Protein AF-A0A852K470-F1 (afdb_monomer)

Radius of gyration: 22.43 Å; Cα contacts (8 Å, |Δi|>4): 29; chains: 1; bounding box: 46×17×70 Å

InterPro domains:
  IPR006011 Syntaxin, N-terminal domain [PF00804] (1-83)
  IPR010989 SNARE [SSF47661] (1-83)

Foldseek 3Di:
DVVVLVVLVVVLVVLVVVLVVLVVQQVPDPDDDPVSVVSNVVSVVSSVVSVVVSVVVVVVVVVVVVVVVVVVVVVVVVVVVVD

Organism: Spizella passerina (NCBI:txid40210)

Solvent-accessible surface area (backbone atoms only — not comparable to full-atom values): 4588 Å² total; per-residue (Å²): 107,71,66,58,44,50,55,51,51,53,50,41,52,53,48,50,56,51,43,52,50,44,49,50,51,45,73,70,37,97,74,57,59,67,66,58,52,52,55,40,52,50,46,54,50,51,42,52,54,49,51,51,51,45,52,52,52,50,52,52,51,54,53,50,52,56,52,52,54,54,48,53,54,50,54,53,51,54,62,64,72,77,112

Sequence (83 aa):
QIEETRQNIDKISENVEEAKKLYSIILSAPIPEQKTKDDLEQLTTDIKKMANSVRNKLKSMERNIEQDEARSSADLRIRKSQV

Mean predicted aligned error: 5.59 Å

Secondary structure (DSSP, 8-state):
-HHHHHHHHHHHHHHHHHHHHHHHHHHH-SS--HHHHHHHHHHHHHHHHHHHHHHHHHHHHHHHHHHHHHHHHHHHHHHHHT-

Nearest PDB structures (foldseek):
  8q72-assembly1_B  TM=8.557E-01  e=8.976E+00  Escherichia coli
  6v4u-assembly1_B  TM=5.052E-01  e=8.388E+00  Homo sapiens

pLDDT: mean 92.97, std 5.91, range [58.12, 97.94]

Structure (mmCIF, N/CA/C/O backbone):
data_AF-A0A852K470-F1
#
_entry.id   AF-A0A852K470-F1
#
loop_
_atom_site.group_PDB
_atom_site.id
_atom_site.type_symbol
_atom_site.label_atom_id
_atom_site.label_alt_id
_atom_site.label_comp_id
_atom_site.label_asym_id
_atom_site.label_entity_id
_atom_site.label_seq_id
_atom_site.pdbx_PDB_ins_code
_atom_site.Cartn_x
_atom_site.Cartn_y
_atom_site.Cartn_z
_atom_site.occupancy
_atom_site.B_iso_or_equiv
_atom_site.auth_seq_id
_atom_site.auth_comp_id
_atom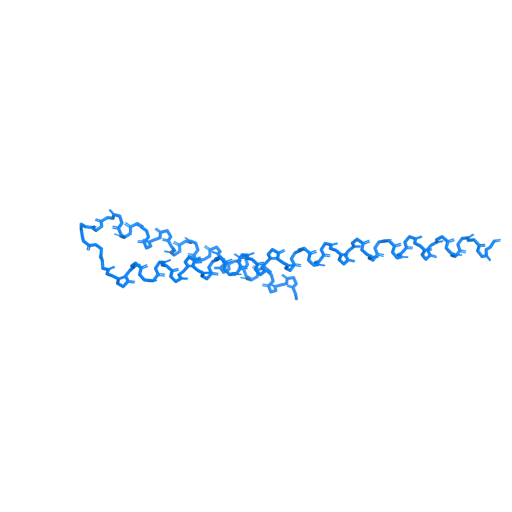_site.auth_asym_id
_atom_site.auth_atom_id
_atom_site.pdbx_PDB_model_num
ATOM 1 N N . GLN A 1 1 ? 10.289 -8.109 -9.376 1.00 75.00 1 GLN A N 1
ATOM 2 C CA . GLN A 1 1 ? 10.069 -6.660 -9.168 1.00 75.00 1 GLN A CA 1
ATOM 3 C C . GLN A 1 1 ? 8.617 -6.265 -9.415 1.00 75.00 1 GLN A C 1
ATOM 5 O O . GLN A 1 1 ? 7.992 -5.816 -8.471 1.00 75.00 1 GLN A O 1
ATOM 10 N N . ILE A 1 2 ? 8.049 -6.466 -10.613 1.00 88.88 2 ILE A N 1
ATOM 11 C CA . ILE A 1 2 ? 6.626 -6.143 -10.873 1.00 88.88 2 ILE A CA 1
ATOM 12 C C . ILE A 1 2 ? 5.681 -6.959 -9.981 1.00 88.88 2 ILE A C 1
ATOM 14 O O . ILE A 1 2 ? 4.786 -6.391 -9.367 1.00 88.88 2 ILE A O 1
ATOM 18 N N . GLU A 1 3 ? 5.917 -8.267 -9.867 1.00 92.00 3 GLU A N 1
ATOM 19 C CA . GLU A 1 3 ? 5.078 -9.149 -9.045 1.00 92.00 3 GLU A CA 1
ATOM 20 C C . GLU A 1 3 ? 5.086 -8.752 -7.564 1.00 92.00 3 GLU A C 1
ATOM 22 O O . GLU A 1 3 ? 4.046 -8.614 -6.937 1.00 92.00 3 GLU A O 1
ATOM 27 N N . GLU A 1 4 ? 6.263 -8.435 -7.031 1.00 90.00 4 GLU A N 1
ATOM 28 C CA . GLU A 1 4 ? 6.407 -7.919 -5.670 1.00 90.00 4 GLU A CA 1
ATOM 29 C C . GLU A 1 4 ? 5.670 -6.576 -5.487 1.00 90.00 4 GLU A C 1
ATOM 31 O O . GLU A 1 4 ? 5.070 -6.327 -4.445 1.00 90.00 4 GLU A O 1
ATOM 36 N N . THR A 1 5 ? 5.687 -5.685 -6.486 1.00 93.56 5 THR A N 1
ATOM 37 C CA . THR A 1 5 ? 4.911 -4.435 -6.439 1.00 93.56 5 THR A CA 1
ATOM 38 C C . THR A 1 5 ? 3.407 -4.713 -6.403 1.00 93.56 5 THR A C 1
ATOM 40 O O . THR A 1 5 ? 2.709 -4.063 -5.631 1.00 93.56 5 THR A O 1
ATOM 43 N N . ARG A 1 6 ? 2.911 -5.688 -7.176 1.00 95.25 6 ARG A N 1
ATOM 44 C CA . ARG A 1 6 ? 1.496 -6.102 -7.150 1.00 95.25 6 ARG A CA 1
ATOM 45 C C . ARG A 1 6 ? 1.099 -6.662 -5.790 1.00 95.25 6 ARG A C 1
ATOM 47 O O . ARG A 1 6 ? 0.165 -6.150 -5.189 1.00 95.25 6 ARG A O 1
ATOM 54 N N . GLN A 1 7 ? 1.892 -7.584 -5.250 1.00 96.19 7 GLN A N 1
ATOM 55 C CA . GLN A 1 7 ? 1.673 -8.136 -3.911 1.00 96.19 7 GLN A CA 1
ATOM 56 C C . GLN A 1 7 ? 1.646 -7.044 -2.834 1.00 96.19 7 GLN A C 1
ATOM 58 O O . GLN A 1 7 ? 0.814 -7.078 -1.933 1.00 96.19 7 GLN A O 1
ATOM 63 N N . ASN A 1 8 ? 2.520 -6.035 -2.933 1.00 95.25 8 ASN A N 1
ATOM 64 C CA . ASN A 1 8 ? 2.493 -4.897 -2.014 1.00 95.25 8 ASN A CA 1
ATOM 65 C C . ASN A 1 8 ? 1.216 -4.054 -2.156 1.00 95.25 8 ASN A C 1
ATOM 67 O O . ASN A 1 8 ? 0.718 -3.555 -1.152 1.00 95.25 8 ASN A O 1
ATOM 71 N N . ILE A 1 9 ? 0.686 -3.883 -3.371 1.00 96.56 9 ILE A N 1
ATOM 72 C CA . ILE A 1 9 ? -0.582 -3.175 -3.608 1.00 96.56 9 ILE A CA 1
ATOM 73 C C . ILE A 1 9 ? -1.751 -3.952 -2.994 1.00 96.56 9 ILE A C 1
ATOM 75 O O . ILE A 1 9 ? -2.550 -3.358 -2.271 1.00 96.56 9 ILE A O 1
ATOM 79 N N . ASP A 1 10 ? -1.809 -5.267 -3.207 1.00 97.62 10 ASP A N 1
ATOM 80 C CA . ASP A 1 10 ? -2.849 -6.124 -2.628 1.00 97.62 10 ASP A CA 1
ATOM 81 C C . ASP A 1 1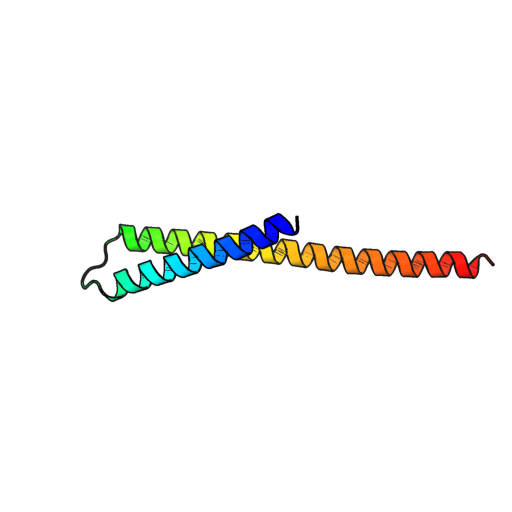0 ? -2.805 -6.066 -1.097 1.00 97.62 10 ASP A C 1
ATOM 83 O O . ASP A 1 10 ? -3.815 -5.829 -0.435 1.00 97.62 10 ASP A O 1
ATOM 87 N N . LYS A 1 11 ? -1.600 -6.147 -0.528 1.00 96.88 11 LYS A N 1
ATOM 88 C CA . LYS A 1 11 ? -1.368 -6.051 0.914 1.00 96.88 11 LYS A CA 1
ATOM 89 C C . LYS A 1 11 ? -1.749 -4.679 1.489 1.00 96.88 11 LYS A C 1
ATOM 91 O O . LYS A 1 11 ? -2.292 -4.605 2.588 1.00 96.88 11 LYS A O 1
ATOM 96 N N . ILE A 1 12 ? -1.519 -3.585 0.755 1.00 97.69 12 ILE A N 1
ATOM 97 C CA . ILE A 1 12 ? -2.026 -2.256 1.140 1.00 97.69 12 ILE A CA 1
ATOM 98 C C . ILE A 1 12 ? -3.557 -2.275 1.187 1.00 97.69 12 ILE A C 1
ATOM 100 O O . ILE A 1 12 ? -4.133 -1.748 2.135 1.00 97.69 12 ILE A O 1
ATOM 104 N N . SER A 1 13 ? -4.211 -2.881 0.192 1.00 97.31 13 SER A N 1
ATOM 105 C CA . SER A 1 13 ? -5.672 -2.977 0.146 1.00 97.31 13 SER A CA 1
ATOM 106 C C . SER A 1 13 ? -6.227 -3.755 1.342 1.00 97.31 13 SER A C 1
ATOM 108 O O . SER A 1 13 ? -7.182 -3.299 1.969 1.00 97.31 13 SER A O 1
ATOM 110 N N . GLU A 1 14 ? -5.609 -4.883 1.701 1.00 97.62 14 GLU A N 1
ATOM 111 C CA . GLU A 1 14 ? -5.958 -5.656 2.902 1.00 97.62 14 GLU A CA 1
ATOM 112 C C . GLU A 1 14 ? -5.855 -4.803 4.173 1.00 97.62 14 GLU A C 1
ATOM 114 O O . GLU A 1 14 ? -6.821 -4.692 4.930 1.00 97.62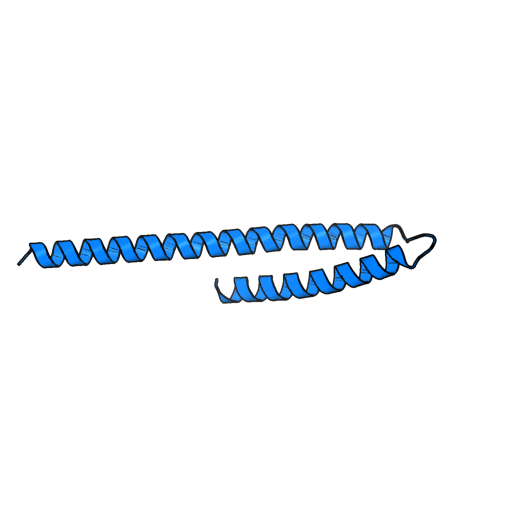 14 GLU A O 1
ATOM 119 N N . ASN A 1 15 ? -4.710 -4.142 4.372 1.00 96.81 15 ASN A N 1
ATOM 120 C CA . ASN A 1 15 ? -4.463 -3.318 5.555 1.00 96.81 15 ASN A CA 1
ATOM 121 C C . ASN A 1 15 ? -5.440 -2.133 5.643 1.00 96.81 15 ASN A C 1
ATOM 123 O O . ASN A 1 15 ? -5.840 -1.737 6.737 1.00 96.81 15 ASN A O 1
ATOM 127 N N . VAL A 1 16 ? -5.842 -1.554 4.505 1.00 97.88 16 VAL A N 1
ATOM 128 C CA . VAL A 1 16 ? -6.842 -0.474 4.456 1.00 97.88 16 VAL A CA 1
ATOM 129 C C . VAL A 1 16 ? -8.215 -0.973 4.907 1.00 97.88 16 VAL A C 1
ATOM 131 O O . VAL A 1 16 ? -8.892 -0.278 5.665 1.00 97.88 16 VAL A O 1
ATOM 134 N N . GLU A 1 17 ? -8.634 -2.164 4.478 1.00 97.81 17 GLU A N 1
ATOM 135 C CA . GLU A 1 17 ? -9.896 -2.755 4.936 1.00 97.81 17 GLU A CA 1
ATOM 136 C C . GLU A 1 17 ? -9.869 -3.086 6.432 1.00 97.81 17 GLU A C 1
ATOM 138 O O . GLU A 1 17 ? -10.858 -2.878 7.136 1.00 97.81 17 GLU A O 1
ATOM 143 N N . GLU A 1 18 ? -8.731 -3.539 6.954 1.00 96.75 18 GLU A N 1
ATOM 144 C CA . GLU A 1 18 ? -8.562 -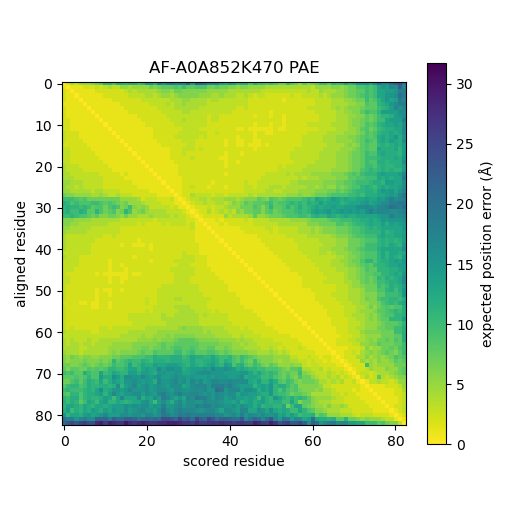3.764 8.389 1.00 96.75 18 GLU A CA 1
ATOM 145 C C . GLU A 1 18 ? -8.597 -2.455 9.190 1.00 96.75 18 GLU A C 1
ATOM 147 O O . GLU A 1 18 ? -9.336 -2.348 10.172 1.00 96.75 18 GLU A O 1
ATOM 152 N N . ALA A 1 19 ? -7.908 -1.412 8.719 1.00 97.06 19 ALA A N 1
ATOM 153 C CA . ALA A 1 19 ? -7.945 -0.091 9.339 1.00 97.06 19 ALA A CA 1
ATOM 154 C C . ALA A 1 19 ? -9.375 0.474 9.397 1.00 97.06 19 ALA A C 1
ATOM 156 O O . ALA A 1 19 ? -9.781 1.015 10.426 1.00 97.06 19 ALA A O 1
ATOM 157 N N . LYS A 1 20 ? -10.182 0.300 8.337 1.00 96.44 20 LYS A N 1
ATOM 158 C CA . LYS A 1 20 ? -11.606 0.692 8.336 1.00 96.44 20 LYS A CA 1
ATOM 159 C C . LYS A 1 20 ? -12.407 -0.031 9.423 1.00 96.44 20 LYS A C 1
ATOM 161 O O . LYS A 1 20 ? -13.241 0.599 10.074 1.00 96.44 20 LYS A O 1
ATOM 166 N N . LYS A 1 21 ? -12.150 -1.325 9.651 1.00 96.19 21 LYS A N 1
ATOM 167 C CA . LYS A 1 21 ? -12.804 -2.095 10.724 1.00 96.19 21 LYS A CA 1
ATOM 168 C C . LYS A 1 21 ? -12.425 -1.558 12.103 1.00 96.19 21 LYS A C 1
ATOM 170 O O . LYS A 1 21 ? -13.318 -1.319 12.913 1.00 96.19 21 LYS A O 1
ATOM 175 N N . LEU A 1 22 ? -11.138 -1.303 12.354 1.00 95.19 22 LEU A N 1
ATOM 176 C CA . LEU A 1 22 ? -10.684 -0.725 13.625 1.00 95.19 22 LEU A CA 1
ATOM 177 C C . LEU A 1 22 ? -11.263 0.677 13.854 1.00 95.19 22 LEU A C 1
ATOM 179 O O . LEU A 1 22 ? -11.741 0.965 14.950 1.00 95.19 22 LEU A O 1
ATOM 183 N N . TYR A 1 23 ? -11.316 1.519 12.816 1.00 94.94 23 TYR A N 1
ATOM 184 C CA . TYR A 1 23 ? -12.001 2.812 12.880 1.00 94.94 23 TYR A CA 1
ATOM 185 C C . TYR A 1 23 ? -13.471 2.660 13.270 1.00 94.94 23 TYR A C 1
ATOM 187 O O . TYR A 1 23 ? -13.942 3.370 14.156 1.00 94.94 23 TYR A O 1
ATOM 195 N N . SER A 1 24 ? -14.190 1.721 12.648 1.00 96.44 24 SER A N 1
ATOM 196 C CA . SER A 1 24 ? -15.589 1.457 12.988 1.00 96.44 24 SER A CA 1
ATOM 197 C C . SER A 1 24 ? -15.750 1.049 14.454 1.00 96.44 24 SER A C 1
ATOM 199 O O . SER A 1 24 ? -16.653 1.548 15.122 1.00 96.44 24 SER A O 1
ATOM 201 N N . ILE A 1 25 ? -14.873 0.179 14.969 1.00 94.50 25 ILE A N 1
ATOM 202 C CA . ILE A 1 25 ? -14.893 -0.255 16.373 1.00 94.50 25 ILE A CA 1
ATOM 203 C C . ILE A 1 25 ? -14.687 0.947 17.297 1.00 94.50 25 ILE A C 1
ATOM 205 O O . ILE A 1 25 ? -15.514 1.186 18.176 1.00 94.50 25 ILE A O 1
ATOM 209 N N . ILE A 1 26 ? -13.639 1.741 17.058 1.00 94.44 26 ILE A N 1
ATOM 210 C CA . ILE A 1 26 ? -13.300 2.920 17.867 1.00 94.44 26 ILE A CA 1
ATOM 211 C C . ILE A 1 26 ? -14.449 3.930 17.883 1.00 94.44 26 ILE A C 1
ATOM 213 O O . ILE A 1 26 ? -14.764 4.472 18.935 1.00 94.44 26 ILE A O 1
ATOM 217 N N . LEU A 1 27 ? -15.088 4.182 16.740 1.00 95.00 27 LEU A N 1
ATOM 218 C CA . LEU A 1 27 ? -16.185 5.149 16.650 1.00 95.00 27 LEU A CA 1
ATOM 219 C C . LEU A 1 27 ? -17.491 4.636 17.271 1.00 95.00 27 LEU A C 1
ATOM 221 O O . LEU A 1 27 ? -18.313 5.439 17.703 1.00 95.00 27 LEU A O 1
ATOM 225 N N 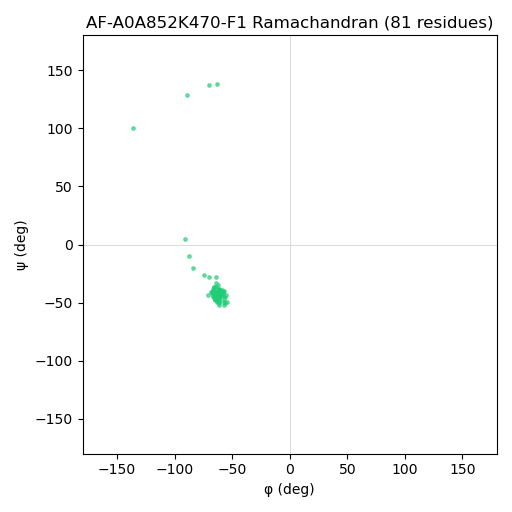. SER A 1 28 ? -17.688 3.316 17.318 1.00 95.44 28 SER A N 1
ATOM 226 C CA . SER A 1 28 ? -18.871 2.697 17.929 1.00 95.44 28 SER A CA 1
ATOM 227 C C . SER A 1 28 ? -18.762 2.516 19.447 1.00 95.44 28 SER A C 1
ATOM 229 O O . SER A 1 28 ? -19.780 2.365 20.123 1.00 95.44 28 SER A O 1
ATOM 231 N N . ALA A 1 29 ? -17.543 2.521 19.992 1.00 93.38 29 ALA A N 1
ATOM 232 C CA . ALA A 1 29 ? -17.298 2.283 21.405 1.00 93.38 29 ALA A CA 1
ATOM 233 C C . ALA A 1 29 ? -17.346 3.598 22.210 1.00 93.38 29 ALA A C 1
ATOM 235 O O . ALA A 1 29 ? -16.619 4.537 21.884 1.00 93.38 29 ALA A O 1
ATOM 236 N N . PRO A 1 30 ? -18.125 3.677 23.309 1.00 90.00 30 PRO A N 1
ATOM 237 C CA . PRO A 1 30 ? -18.166 4.870 24.159 1.00 90.00 30 PRO A CA 1
ATOM 238 C C . PRO A 1 30 ? -16.820 5.152 24.846 1.00 90.00 30 PRO A C 1
ATOM 2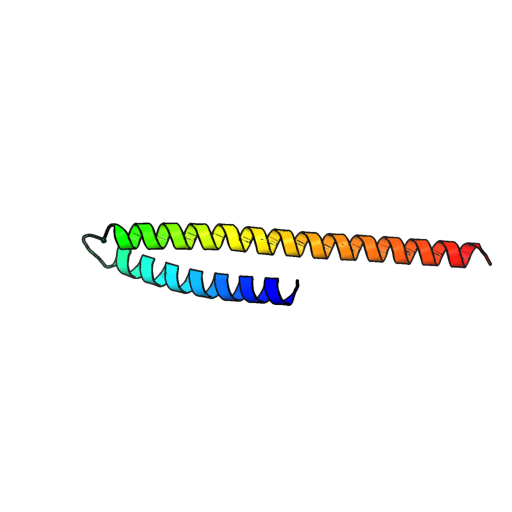40 O O . PRO A 1 30 ? -16.505 6.305 25.133 1.00 90.00 30 PRO A O 1
ATOM 243 N N . ILE A 1 31 ? -16.014 4.111 25.088 1.00 91.88 31 ILE A N 1
ATOM 244 C CA . ILE A 1 31 ? -14.626 4.212 25.556 1.00 91.88 31 ILE A CA 1
ATOM 245 C C . ILE A 1 31 ? -13.788 3.219 24.738 1.00 91.88 31 ILE A C 1
ATOM 247 O O . ILE A 1 31 ? -13.823 2.021 25.019 1.00 91.88 31 ILE A O 1
ATOM 251 N N . PRO A 1 32 ? -13.058 3.678 23.710 1.00 87.50 32 PRO A N 1
ATOM 252 C CA . PRO A 1 32 ? -12.233 2.798 22.890 1.00 87.50 32 PRO A CA 1
ATOM 253 C C . PRO A 1 32 ? -11.015 2.286 23.663 1.00 87.50 32 PRO A C 1
ATOM 255 O O . PRO A 1 32 ? -10.330 3.065 24.330 1.00 87.50 32 PRO A O 1
ATOM 258 N N . GLU A 1 33 ? -10.711 0.996 23.523 1.00 93.19 33 GLU A N 1
ATOM 259 C CA . GLU A 1 33 ? -9.516 0.388 24.110 1.00 93.19 33 GLU A CA 1
ATOM 260 C C . GLU A 1 33 ? -8.237 1.003 23.524 1.00 93.19 33 GLU A C 1
ATOM 262 O O . GLU A 1 33 ? -8.137 1.224 22.314 1.00 93.19 33 GLU A O 1
ATOM 267 N N . GLN A 1 34 ? -7.236 1.258 24.376 1.00 94.25 34 GLN A N 1
ATOM 268 C CA . GLN A 1 34 ? -5.954 1.825 23.939 1.00 94.25 34 GLN A CA 1
ATOM 269 C C . GLN A 1 34 ? -5.277 0.933 22.894 1.00 94.25 34 GLN A C 1
ATOM 271 O O . GLN A 1 34 ? -4.818 1.430 21.872 1.00 94.25 34 GLN A O 1
ATOM 276 N N . LYS A 1 35 ? -5.328 -0.388 23.095 1.00 93.81 35 LYS A N 1
ATOM 277 C CA . LYS A 1 35 ? -4.774 -1.368 22.160 1.00 93.81 35 LYS A CA 1
ATOM 278 C C . LYS A 1 35 ? -5.334 -1.207 20.741 1.00 93.81 35 LYS A C 1
ATOM 280 O O . LYS A 1 35 ? -4.570 -1.190 19.788 1.00 93.81 35 LYS A O 1
ATOM 285 N N . THR A 1 36 ? -6.643 -1.001 20.594 1.00 93.94 36 THR A N 1
ATOM 286 C CA . THR A 1 36 ? -7.286 -0.806 19.282 1.00 93.94 36 THR A CA 1
ATOM 287 C C . THR A 1 36 ? -6.794 0.461 18.580 1.00 93.94 36 THR A C 1
ATOM 289 O O . THR A 1 36 ? -6.707 0.498 17.353 1.00 93.94 36 THR A O 1
ATOM 292 N N . LYS A 1 37 ? -6.464 1.513 19.342 1.00 93.75 37 LYS A N 1
ATOM 293 C CA . LYS A 1 37 ? -5.865 2.737 18.790 1.00 93.75 37 LYS A CA 1
ATOM 294 C C . LYS A 1 37 ? -4.427 2.497 18.33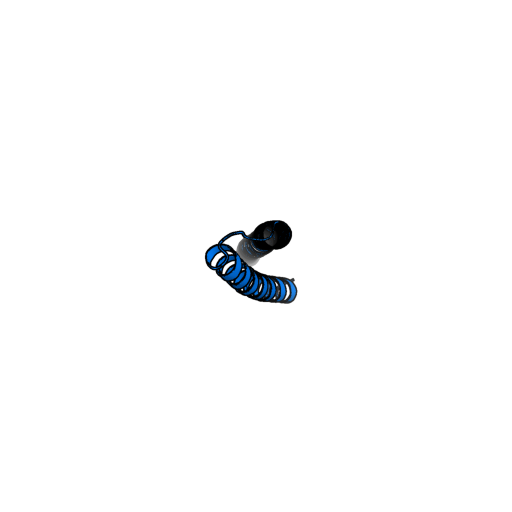8 1.00 93.75 37 LYS A C 1
ATOM 296 O O . LYS A 1 37 ? -4.075 2.933 17.245 1.00 93.75 37 LYS A O 1
ATOM 301 N N . ASP A 1 38 ? -3.646 1.784 19.144 1.00 96.50 38 ASP A N 1
ATOM 302 C CA . ASP A 1 38 ? -2.255 1.450 18.830 1.00 96.50 38 ASP A CA 1
ATOM 303 C C . ASP A 1 38 ? -2.181 0.568 17.568 1.00 96.50 38 ASP A C 1
ATOM 305 O O . ASP A 1 38 ? -1.412 0.855 16.649 1.00 96.50 38 ASP A O 1
ATOM 309 N N . ASP A 1 39 ? -3.053 -0.441 17.464 1.00 95.75 39 ASP A N 1
ATOM 310 C CA . ASP A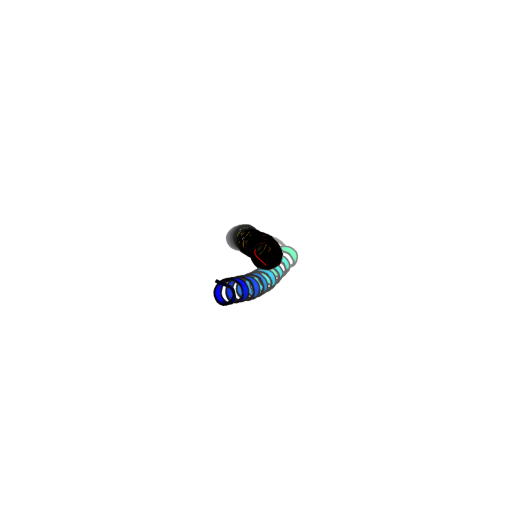 1 39 ? -3.162 -1.324 16.295 1.00 95.75 39 ASP A CA 1
ATOM 311 C C . ASP A 1 39 ? -3.518 -0.528 15.019 1.00 95.75 39 ASP A C 1
ATOM 313 O O . ASP A 1 39 ? -2.949 -0.749 13.945 1.00 95.75 39 ASP A O 1
ATOM 317 N N . LEU A 1 40 ? -4.417 0.458 15.129 1.00 96.56 40 LEU A N 1
ATOM 318 C CA . LEU A 1 40 ? -4.785 1.341 14.018 1.00 96.56 40 LEU A CA 1
ATOM 319 C C . LEU A 1 40 ? -3.633 2.268 13.592 1.00 96.56 40 LEU A C 1
ATOM 321 O O . LEU A 1 40 ? -3.425 2.497 12.393 1.00 96.56 40 LEU A O 1
ATOM 325 N N . GLU A 1 41 ? -2.888 2.820 14.549 1.00 96.38 41 GLU A N 1
ATOM 326 C CA . GLU A 1 41 ? -1.727 3.670 14.271 1.00 96.38 41 GLU A CA 1
ATOM 327 C C . GLU A 1 41 ? -0.613 2.876 13.575 1.00 96.38 41 GLU A C 1
ATOM 329 O O . GLU A 1 41 ? -0.029 3.347 12.587 1.00 96.38 41 GLU A O 1
ATOM 334 N N . GLN A 1 42 ? -0.380 1.641 14.025 1.00 96.75 42 GLN A N 1
ATOM 335 C CA . GLN A 1 42 ? 0.567 0.722 13.406 1.00 96.75 42 GLN A CA 1
ATOM 336 C C . GLN A 1 42 ? 0.164 0.400 11.960 1.00 96.75 42 GLN A C 1
ATOM 338 O O . GLN A 1 42 ? 0.964 0.611 11.044 1.00 96.75 42 GLN A O 1
ATOM 343 N N . LEU A 1 43 ? -1.095 0.009 11.721 1.00 96.81 43 LEU A N 1
ATOM 344 C CA . LEU A 1 43 ? -1.601 -0.255 10.367 1.00 96.81 43 LEU A CA 1
ATOM 345 C C . LEU A 1 43 ? -1.460 0.964 9.452 1.00 96.81 43 LEU A C 1
ATOM 347 O O . LEU A 1 43 ? -0.995 0.850 8.317 1.00 96.81 43 LEU A O 1
ATOM 351 N N . THR A 1 44 ? -1.802 2.155 9.945 1.00 96.06 44 THR A N 1
ATOM 352 C CA . THR A 1 44 ? -1.678 3.402 9.173 1.00 96.06 44 THR A CA 1
ATOM 353 C C . THR A 1 44 ? -0.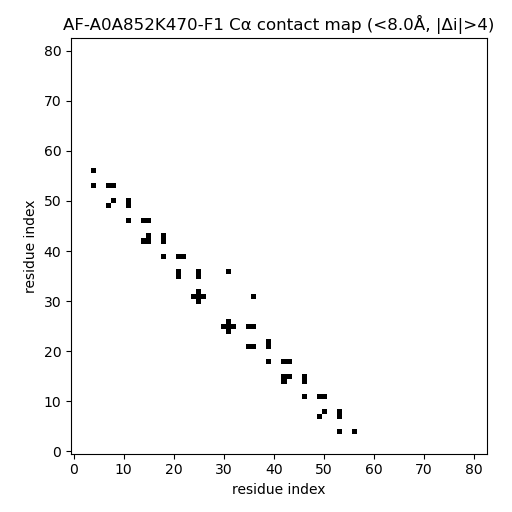222 3.697 8.809 1.00 96.06 44 THR A C 1
ATOM 355 O O . THR A 1 44 ? 0.075 4.168 7.704 1.00 96.06 44 THR A O 1
ATOM 358 N N . THR A 1 45 ? 0.705 3.415 9.723 1.00 97.75 45 THR A N 1
ATOM 359 C CA . THR A 1 45 ? 2.144 3.573 9.497 1.00 97.75 45 THR A CA 1
ATOM 360 C C . THR A 1 45 ? 2.655 2.600 8.440 1.00 97.75 45 THR A C 1
ATOM 362 O O . THR A 1 45 ? 3.391 3.008 7.534 1.00 97.75 45 THR A O 1
ATOM 365 N N . ASP A 1 46 ? 2.235 1.341 8.504 1.00 96.75 46 ASP A N 1
ATOM 366 C CA . ASP A 1 46 ? 2.653 0.313 7.555 1.00 96.75 46 ASP A CA 1
ATOM 367 C C . ASP A 1 46 ? 2.088 0.569 6.156 1.00 96.75 46 ASP A C 1
ATOM 369 O O . ASP A 1 46 ? 2.837 0.524 5.176 1.00 96.75 46 ASP A O 1
ATOM 373 N N . ILE A 1 47 ? 0.820 0.989 6.060 1.00 97.94 47 ILE A N 1
ATOM 374 C CA . ILE A 1 47 ? 0.207 1.452 4.806 1.00 97.94 47 ILE A CA 1
ATOM 375 C C . ILE A 1 47 ? 1.039 2.580 4.185 1.00 97.94 47 ILE A C 1
ATOM 377 O O . ILE A 1 47 ? 1.397 2.507 3.007 1.00 97.94 47 ILE A O 1
ATOM 381 N N . LYS A 1 48 ? 1.404 3.612 4.962 1.00 97.88 48 LYS A N 1
ATOM 382 C CA . LYS A 1 48 ? 2.218 4.737 4.464 1.00 97.88 48 LYS A CA 1
ATOM 383 C C . LYS A 1 48 ? 3.584 4.278 3.951 1.00 97.88 48 LYS A C 1
ATOM 385 O O . LYS A 1 48 ? 4.024 4.728 2.889 1.00 97.88 48 LYS A O 1
ATOM 390 N N . LYS A 1 49 ? 4.269 3.399 4.687 1.00 97.44 49 LYS A N 1
ATOM 391 C CA . LYS A 1 49 ? 5.588 2.875 4.294 1.00 97.44 49 LYS A CA 1
ATOM 392 C C . LYS A 1 49 ? 5.503 2.061 3.005 1.00 97.44 49 LYS A C 1
ATOM 394 O O . LYS A 1 49 ? 6.275 2.309 2.076 1.00 97.44 49 LYS A O 1
ATOM 399 N N . MET A 1 50 ? 4.546 1.141 2.917 1.00 96.56 50 MET A N 1
ATOM 400 C CA . MET A 1 50 ? 4.349 0.307 1.732 1.00 96.56 50 MET A CA 1
ATOM 401 C C . MET A 1 50 ? 3.951 1.135 0.511 1.00 96.56 50 MET A C 1
ATOM 403 O O . MET A 1 50 ? 4.534 0.955 -0.558 1.00 96.56 50 MET A O 1
ATOM 407 N N . ALA A 1 51 ? 3.037 2.097 0.667 1.00 97.62 51 ALA A N 1
ATOM 408 C CA . ALA A 1 51 ? 2.620 2.983 -0.418 1.00 97.62 51 ALA A CA 1
ATOM 409 C C . ALA A 1 51 ? 3.799 3.797 -0.977 1.00 97.62 51 ALA A C 1
ATOM 411 O O . ALA A 1 51 ? 3.964 3.905 -2.194 1.00 97.62 51 ALA A O 1
ATOM 412 N N . ASN A 1 52 ? 4.669 4.315 -0.103 1.00 97.56 52 ASN A N 1
ATOM 413 C CA . ASN A 1 52 ? 5.890 5.003 -0.524 1.00 97.56 52 ASN A CA 1
ATOM 414 C C . ASN A 1 52 ? 6.866 4.071 -1.254 1.00 97.56 52 ASN A C 1
ATOM 416 O O . ASN A 1 52 ? 7.440 4.465 -2.270 1.00 97.56 52 ASN A O 1
ATOM 420 N N . SER A 1 53 ? 7.031 2.834 -0.780 1.00 96.00 53 SER A N 1
ATOM 421 C CA . SER A 1 53 ? 7.867 1.827 -1.446 1.00 96.00 53 SER A CA 1
ATOM 422 C C . SER A 1 53 ? 7.358 1.516 -2.858 1.00 96.00 53 SER A C 1
ATOM 424 O O . SER A 1 53 ? 8.119 1.606 -3.823 1.00 96.00 53 SER A O 1
ATOM 426 N N . VAL A 1 54 ? 6.055 1.252 -3.003 1.00 97.19 54 VAL A N 1
ATOM 427 C CA . VAL A 1 54 ? 5.390 1.021 -4.297 1.00 97.19 54 VAL A CA 1
ATOM 428 C C . VAL A 1 54 ? 5.584 2.216 -5.230 1.00 97.19 54 VAL A C 1
ATOM 430 O O . VAL A 1 54 ? 6.049 2.046 -6.357 1.00 97.19 54 VAL A O 1
ATOM 433 N N . ARG A 1 55 ? 5.315 3.438 -4.752 1.00 97.38 55 ARG A N 1
ATOM 434 C CA . ARG A 1 55 ? 5.508 4.675 -5.523 1.00 97.38 55 ARG A CA 1
ATOM 435 C C . ARG A 1 55 ? 6.946 4.820 -6.025 1.00 97.38 55 ARG A C 1
ATOM 437 O O . ARG A 1 55 ? 7.152 5.163 -7.186 1.00 97.38 55 ARG A O 1
ATOM 444 N N . ASN A 1 56 ? 7.937 4.564 -5.174 1.00 96.50 56 ASN A N 1
ATOM 445 C CA . ASN A 1 56 ? 9.347 4.673 -5.548 1.00 96.50 56 ASN A CA 1
ATOM 446 C C . ASN A 1 56 ? 9.749 3.614 -6.583 1.00 96.50 56 ASN A C 1
ATOM 448 O O . ASN A 1 56 ? 10.456 3.936 -7.538 1.00 96.50 56 ASN A O 1
ATOM 452 N N . LYS A 1 57 ? 9.261 2.376 -6.438 1.00 95.44 57 LYS A N 1
ATOM 453 C CA . LYS A 1 57 ? 9.489 1.310 -7.423 1.00 95.44 57 LYS A CA 1
ATOM 454 C C . LYS A 1 57 ? 8.894 1.669 -8.785 1.00 95.44 57 LYS A C 1
ATOM 456 O O . LYS A 1 57 ? 9.586 1.529 -9.787 1.00 95.44 57 LYS A O 1
ATOM 461 N N . LEU A 1 58 ? 7.665 2.188 -8.822 1.00 95.19 58 LEU A N 1
ATOM 462 C CA . LEU A 1 58 ? 7.016 2.612 -10.068 1.00 95.19 58 LEU A CA 1
ATOM 463 C C . LEU A 1 58 ? 7.782 3.748 -10.758 1.00 95.19 58 LEU A C 1
ATOM 465 O O . LEU A 1 58 ? 8.074 3.640 -11.944 1.00 95.19 58 LEU A O 1
ATOM 469 N N . LYS A 1 59 ? 8.210 4.773 -10.008 1.00 96.12 59 LYS A N 1
ATOM 470 C CA . LYS A 1 59 ? 9.059 5.850 -10.550 1.00 96.12 59 LYS A CA 1
ATOM 471 C C . LYS A 1 59 ? 10.382 5.343 -11.120 1.00 96.12 59 LYS A C 1
ATOM 473 O O . LYS A 1 59 ? 10.857 5.846 -12.132 1.00 96.12 59 LYS A O 1
ATOM 478 N N . SER A 1 60 ? 11.005 4.368 -10.459 1.00 94.31 60 SER A N 1
ATOM 479 C CA . SER A 1 60 ? 12.243 3.776 -10.968 1.00 94.31 60 SER A CA 1
ATOM 480 C C . SER A 1 60 ? 12.007 3.006 -12.267 1.00 94.31 60 SER A C 1
ATOM 482 O O . SER A 1 60 ? 12.860 3.056 -13.145 1.00 94.31 60 SER A O 1
ATOM 484 N N . MET A 1 61 ? 10.878 2.298 -12.390 1.00 92.94 61 MET A N 1
ATOM 485 C CA . MET A 1 61 ? 10.519 1.588 -13.622 1.00 92.94 61 MET A CA 1
ATOM 486 C C . MET A 1 61 ? 10.278 2.566 -14.774 1.00 92.94 61 MET A C 1
ATOM 488 O O . MET A 1 61 ? 10.829 2.364 -15.848 1.00 92.94 61 MET A O 1
ATOM 492 N N . GLU A 1 62 ? 9.529 3.642 -14.530 1.00 92.44 62 GLU A N 1
ATOM 493 C CA . GLU A 1 62 ? 9.272 4.709 -15.506 1.00 92.44 62 GLU A CA 1
ATOM 494 C C . GLU A 1 62 ? 10.579 5.322 -16.030 1.00 92.44 62 GLU A C 1
ATOM 496 O O . GLU A 1 62 ? 10.826 5.320 -17.234 1.00 92.44 62 GLU A O 1
ATOM 501 N N . ARG A 1 63 ? 11.487 5.718 -15.128 1.00 93.31 63 ARG A N 1
ATOM 502 C CA . ARG A 1 63 ? 12.793 6.280 -15.506 1.00 93.31 63 ARG A CA 1
ATOM 503 C C . ARG A 1 63 ? 13.650 5.314 -16.330 1.00 93.31 63 ARG A C 1
ATOM 505 O O . ARG A 1 63 ? 14.359 5.745 -17.237 1.00 93.31 63 ARG A O 1
ATOM 512 N N . ASN A 1 64 ? 13.624 4.023 -15.997 1.00 91.19 64 ASN A N 1
ATOM 513 C CA . ASN A 1 64 ? 14.383 3.017 -16.740 1.00 91.19 64 ASN A CA 1
ATOM 514 C C . ASN A 1 64 ? 13.840 2.857 -18.168 1.00 91.19 64 ASN A C 1
ATOM 516 O O . ASN A 1 64 ? 14.631 2.769 -19.102 1.00 91.19 64 ASN A O 1
ATOM 520 N N . ILE A 1 65 ? 12.514 2.883 -18.341 1.00 90.00 65 ILE A N 1
ATOM 521 C CA . ILE A 1 65 ? 11.870 2.820 -19.662 1.00 90.00 65 ILE A CA 1
ATOM 522 C C . ILE A 1 65 ? 12.279 4.028 -20.515 1.00 90.00 65 ILE A C 1
ATOM 524 O O . ILE A 1 65 ? 12.759 3.847 -21.632 1.00 90.00 65 ILE A O 1
ATOM 528 N N . GLU A 1 66 ? 12.180 5.248 -19.976 1.00 90.56 66 GLU A N 1
ATOM 529 C CA . GLU A 1 66 ? 12.581 6.475 -20.685 1.00 90.56 66 GLU A CA 1
ATOM 530 C C . GLU A 1 66 ? 14.058 6.442 -21.122 1.00 90.56 66 GLU A C 1
ATOM 532 O O . GLU A 1 66 ? 14.411 6.860 -22.229 1.00 90.56 66 GLU A O 1
ATOM 537 N N . GLN A 1 67 ? 14.941 5.930 -20.257 1.00 90.19 67 GLN A N 1
ATOM 538 C CA . GLN A 1 67 ? 16.368 5.819 -20.552 1.00 90.19 67 GLN A CA 1
ATOM 539 C C . GLN A 1 67 ? 16.654 4.792 -21.659 1.00 90.19 67 GLN A C 1
ATOM 541 O O . GLN A 1 67 ? 17.481 5.058 -22.539 1.00 90.19 67 GLN A O 1
ATOM 546 N N . ASP A 1 68 ? 15.976 3.645 -21.634 1.00 89.19 68 ASP A N 1
ATOM 547 C CA . ASP A 1 68 ? 16.125 2.599 -22.647 1.00 89.19 68 ASP A CA 1
ATOM 548 C C . ASP A 1 68 ? 15.612 3.061 -24.020 1.00 89.19 68 ASP A C 1
ATOM 550 O O . ASP A 1 68 ? 16.272 2.829 -25.038 1.00 89.19 68 ASP A O 1
ATOM 554 N N . GLU A 1 69 ? 14.496 3.794 -24.069 1.00 86.38 69 GLU A N 1
ATOM 555 C CA . GLU A 1 69 ? 13.974 4.389 -25.305 1.00 86.38 69 GLU A CA 1
ATOM 556 C C . GLU A 1 69 ? 14.937 5.426 -25.901 1.00 86.38 69 GLU A C 1
ATOM 558 O O . GLU A 1 69 ? 15.233 5.398 -27.103 1.00 86.38 69 GLU A O 1
ATOM 563 N N . ALA A 1 70 ? 15.486 6.315 -25.066 1.00 85.75 70 ALA A N 1
ATOM 564 C CA . ALA A 1 70 ? 16.456 7.318 -25.497 1.00 85.75 70 ALA A CA 1
ATOM 565 C C . ALA A 1 70 ? 17.735 6.675 -26.058 1.00 85.75 70 ALA A C 1
ATOM 567 O O . ALA A 1 70 ? 18.255 7.112 -27.093 1.00 85.75 70 ALA A O 1
ATOM 568 N N . ARG A 1 71 ? 18.220 5.611 -25.404 1.00 87.56 71 ARG A N 1
ATOM 569 C CA . ARG A 1 71 ? 19.387 4.845 -25.851 1.00 87.56 71 ARG A CA 1
ATOM 570 C C . ARG A 1 71 ? 19.118 4.139 -27.178 1.00 87.56 71 ARG A C 1
ATOM 572 O O . ARG A 1 71 ? 19.905 4.289 -28.107 1.00 87.56 71 ARG A O 1
ATOM 579 N N . SER A 1 72 ? 17.979 3.459 -27.300 1.00 87.44 72 SER A N 1
ATOM 580 C CA . SER A 1 72 ? 17.564 2.779 -28.534 1.00 87.44 72 SER A CA 1
ATOM 581 C C . SER A 1 72 ? 17.451 3.751 -29.721 1.00 87.44 72 SER A C 1
ATOM 583 O O . SER A 1 72 ? 17.933 3.477 -30.823 1.00 87.44 72 SER A O 1
ATOM 585 N N . SER A 1 73 ? 16.902 4.948 -29.485 1.00 88.44 73 SER A N 1
ATOM 586 C CA . SER A 1 73 ? 16.815 6.022 -30.484 1.00 88.44 73 SER A CA 1
ATOM 587 C C . SER A 1 73 ? 18.190 6.561 -30.906 1.00 88.44 73 SER A C 1
ATOM 589 O O . SER A 1 73 ? 18.445 6.797 -32.093 1.00 88.44 73 SER A O 1
ATOM 591 N N . ALA A 1 74 ? 19.110 6.746 -29.955 1.00 89.00 74 ALA A N 1
ATOM 592 C CA . ALA A 1 74 ? 20.485 7.143 -30.251 1.00 89.00 74 ALA A CA 1
ATOM 593 C C . ALA A 1 74 ? 21.223 6.074 -31.075 1.00 89.00 74 ALA A C 1
ATOM 595 O O . ALA A 1 74 ? 21.813 6.408 -32.104 1.00 89.00 74 ALA A O 1
ATOM 596 N N . ASP A 1 75 ? 21.114 4.802 -30.688 1.00 90.44 75 ASP A N 1
ATOM 597 C CA . ASP A 1 75 ? 21.741 3.677 -31.388 1.00 90.44 75 ASP A CA 1
ATOM 598 C C . ASP A 1 75 ? 21.236 3.553 -32.835 1.00 90.44 75 ASP A C 1
ATOM 600 O O . ASP A 1 75 ? 22.024 3.337 -33.761 1.00 90.44 75 ASP A O 1
ATOM 604 N N . LEU A 1 76 ? 19.934 3.765 -33.065 1.00 88.00 76 LEU A N 1
ATOM 605 C CA . LEU A 1 76 ? 19.357 3.779 -34.411 1.00 88.00 76 LEU A CA 1
ATOM 606 C C . LEU A 1 76 ? 19.940 4.905 -35.281 1.00 88.00 76 LEU A C 1
ATOM 608 O O . LEU A 1 76 ? 20.219 4.687 -36.462 1.00 88.00 76 LEU A O 1
ATOM 612 N N . ARG A 1 77 ? 20.138 6.103 -34.712 1.00 89.81 77 ARG A N 1
ATOM 613 C CA . ARG A 1 77 ? 20.730 7.248 -35.429 1.00 89.81 77 ARG A CA 1
ATOM 614 C C . ARG A 1 77 ? 22.184 6.993 -35.816 1.00 89.81 77 ARG A C 1
ATOM 616 O O . ARG A 1 77 ? 22.545 7.280 -36.952 1.00 89.81 77 ARG A O 1
ATOM 623 N N . ILE A 1 78 ? 22.979 6.410 -34.918 1.00 91.50 78 ILE A N 1
ATOM 624 C CA . ILE A 1 78 ? 24.383 6.061 -35.187 1.00 91.50 78 ILE A CA 1
ATOM 625 C C . ILE A 1 78 ? 24.473 5.056 -36.337 1.00 91.50 78 ILE A C 1
ATOM 627 O O . ILE A 1 78 ? 25.241 5.260 -37.273 1.00 91.50 78 ILE A O 1
ATOM 631 N N . ARG A 1 79 ? 23.648 4.001 -36.317 1.00 87.94 79 ARG A N 1
ATOM 632 C CA . ARG A 1 79 ? 23.629 3.013 -37.407 1.00 87.94 79 ARG A CA 1
ATOM 633 C C . ARG A 1 79 ? 23.244 3.635 -38.749 1.00 87.94 79 ARG A C 1
ATOM 635 O O . ARG A 1 79 ? 23.833 3.276 -39.758 1.00 87.94 79 ARG A O 1
ATOM 642 N N . LYS A 1 80 ? 22.283 4.568 -38.766 1.00 83.19 80 LYS A N 1
ATOM 643 C CA . LYS A 1 80 ? 21.862 5.269 -39.991 1.00 83.19 80 LYS A CA 1
ATOM 644 C C . LYS A 1 80 ? 22.901 6.246 -40.541 1.00 83.19 80 LYS A C 1
ATOM 646 O O . LYS A 1 80 ? 22.857 6.505 -41.731 1.00 83.19 80 LYS A O 1
ATOM 651 N N . SER A 1 81 ? 23.774 6.821 -39.713 1.00 87.56 81 SER A N 1
ATOM 652 C CA . SER A 1 81 ? 24.791 7.771 -40.190 1.00 87.56 81 SER A CA 1
ATOM 653 C C . SER A 1 81 ? 26.088 7.103 -40.655 1.00 87.56 81 SER A C 1
ATOM 655 O O . SER A 1 81 ? 26.965 7.790 -41.163 1.00 87.56 81 SER A O 1
ATOM 657 N N . GLN A 1 82 ? 26.258 5.801 -40.401 1.00 76.94 82 GLN A N 1
ATOM 658 C CA . GLN A 1 82 ? 27.431 5.014 -40.806 1.00 76.94 82 GLN A CA 1
ATOM 659 C C . GLN A 1 82 ? 27.269 4.344 -42.187 1.00 76.94 82 GLN A C 1
ATOM 661 O O . GLN A 1 82 ? 28.147 3.588 -42.599 1.00 76.94 82 GLN A O 1
ATOM 666 N N . VAL A 1 83 ? 26.168 4.627 -42.889 1.00 58.12 83 VAL A N 1
ATOM 667 C CA . VAL A 1 83 ? 25.865 4.239 -44.279 1.00 58.12 83 VAL A CA 1
ATOM 668 C C . VAL A 1 83 ? 25.676 5.485 -45.128 1.00 58.12 83 VAL A C 1
ATOM 670 O O . VAL A 1 83 ? 26.053 5.417 -46.315 1.00 58.12 83 VAL A O 1
#